Protein AF-A0AAD7UGG5-F1 (afdb_monomer)

Radius of gyration: 37.24 Å; Cα contacts (8 Å, |Δi|>4): 57; chains: 1; bounding box: 76×26×106 Å

Mean predicted aligned error: 15.91 Å

Solvent-accessible surface area (backbone atoms only — not comparable to full-atom values): 8469 Å² total; per-residue (Å²): 108,73,68,56,50,54,52,52,37,51,52,35,50,51,53,24,50,54,27,36,74,70,60,45,90,30,63,68,40,52,52,52,37,52,53,42,50,57,54,48,59,74,68,46,79,59,72,66,51,50,48,56,48,51,56,50,55,50,49,52,52,50,51,51,51,48,42,64,62,62,59,69,63,93,50,74,65,60,53,51,53,52,53,50,52,52,49,51,51,50,53,54,50,48,51,52,48,54,54,49,50,56,52,49,53,53,49,51,53,54,48,51,52,51,52,53,50,52,50,54,50,52,54,50,51,53,52,50,53,51,50,54,53,49,52,49,56,49,49,57,51,48,52,56,50,50,55,51,51,50,58,56,57,76,73,112

Structure (mmCIF, N/CA/C/O backbone):
data_AF-A0AAD7UGG5-F1
#
_entry.id   AF-A0AAD7UGG5-F1
#
loop_
_atom_site.group_PDB
_atom_site.id
_atom_site.type_symbol
_atom_site.label_atom_id
_atom_site.label_alt_id
_atom_site.label_comp_id
_atom_site.label_asym_id
_atom_site.label_entity_id
_atom_site.label_seq_id
_atom_site.pdbx_PDB_ins_code
_atom_site.Cartn_x
_atom_site.Cartn_y
_atom_site.Cartn_z
_atom_site.occupancy
_atom_site.B_iso_or_equiv
_atom_site.auth_seq_id
_atom_site.auth_comp_id
_atom_site.auth_asym_id
_atom_site.auth_atom_id
_atom_site.pdbx_PDB_model_num
ATOM 1 N N . MET A 1 1 ? -12.154 16.510 -28.839 1.00 57.91 1 MET A N 1
ATOM 2 C CA . MET A 1 1 ? -10.899 16.120 -28.161 1.00 57.91 1 MET A CA 1
ATOM 3 C C . MET A 1 1 ? -10.290 14.892 -28.825 1.00 57.91 1 MET A C 1
ATOM 5 O O . MET A 1 1 ? -9.241 15.049 -29.424 1.00 57.91 1 MET A O 1
ATOM 9 N N . ALA A 1 2 ? -10.982 13.748 -28.905 1.00 60.22 2 ALA A N 1
ATOM 10 C CA . ALA A 1 2 ? -10.476 12.558 -29.615 1.00 60.22 2 ALA A CA 1
ATOM 11 C C . ALA A 1 2 ? -10.052 12.775 -31.092 1.00 60.22 2 ALA A C 1
ATOM 13 O O . ALA A 1 2 ? -9.117 12.135 -31.559 1.00 60.22 2 ALA A O 1
ATOM 14 N N . SER A 1 3 ? -10.702 13.683 -31.833 1.00 64.06 3 SER A N 1
ATOM 15 C CA . SER A 1 3 ? -10.318 14.013 -33.218 1.00 64.06 3 SER A CA 1
ATOM 16 C C . SER A 1 3 ? -9.027 14.832 -33.321 1.00 64.06 3 SER A C 1
ATOM 18 O O . SER A 1 3 ? -8.306 14.689 -34.297 1.00 64.06 3 SER A O 1
ATOM 20 N N . PHE A 1 4 ? -8.727 15.654 -32.312 1.00 72.31 4 PHE A N 1
ATOM 21 C CA . PHE A 1 4 ? -7.550 16.525 -32.280 1.00 72.31 4 PHE A CA 1
ATOM 22 C C . PHE A 1 4 ? -6.278 15.705 -32.029 1.00 72.31 4 PHE A C 1
ATOM 24 O O . PHE A 1 4 ? -5.339 15.765 -32.811 1.00 72.31 4 PHE A O 1
ATOM 31 N N . HIS A 1 5 ? -6.308 14.814 -31.032 1.00 75.94 5 HIS A N 1
ATOM 32 C CA . HIS A 1 5 ? -5.189 13.907 -30.740 1.00 75.94 5 HIS A CA 1
ATOM 33 C C . HIS A 1 5 ? -4.926 12.885 -31.857 1.00 75.94 5 HIS A C 1
ATOM 35 O O . HIS A 1 5 ? -3.815 12.386 -32.006 1.00 75.94 5 HIS A O 1
ATOM 41 N N . ALA A 1 6 ? -5.943 12.558 -32.661 1.00 78.25 6 ALA A N 1
ATOM 42 C CA . ALA A 1 6 ? -5.787 11.685 -33.820 1.00 78.25 6 ALA A CA 1
ATOM 43 C C . ALA A 1 6 ? -5.031 12.362 -34.977 1.00 78.25 6 ALA A C 1
ATOM 45 O O . ALA A 1 6 ? -4.282 11.683 -35.676 1.00 78.25 6 ALA A O 1
ATOM 46 N N . GLU A 1 7 ? -5.233 13.665 -35.173 1.00 83.25 7 GLU A N 1
ATOM 47 C CA . GLU A 1 7 ? -4.558 14.467 -36.198 1.00 83.25 7 GLU A CA 1
ATOM 48 C C . GLU A 1 7 ? -3.112 14.781 -35.784 1.00 83.25 7 GLU A C 1
ATOM 50 O O . GLU A 1 7 ? -2.182 14.574 -36.563 1.00 83.25 7 GLU A 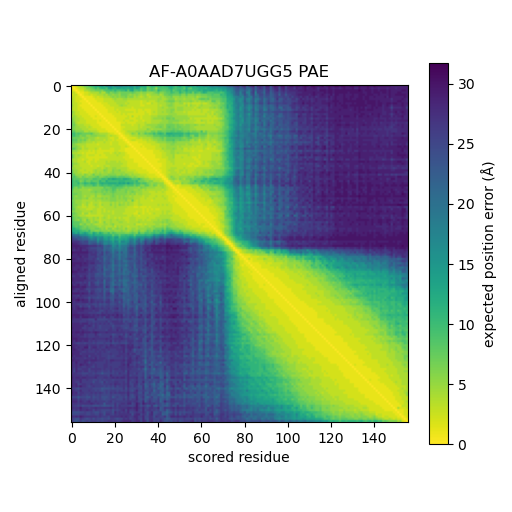O 1
ATOM 55 N N . GLU A 1 8 ? -2.917 15.131 -34.511 1.00 84.06 8 GLU A N 1
ATOM 56 C CA . GLU A 1 8 ? -1.608 15.353 -33.886 1.00 84.06 8 GLU A CA 1
ATOM 57 C C . GLU A 1 8 ? -0.720 14.095 -33.956 1.00 84.06 8 GLU A C 1
ATOM 59 O O . GLU A 1 8 ? 0.44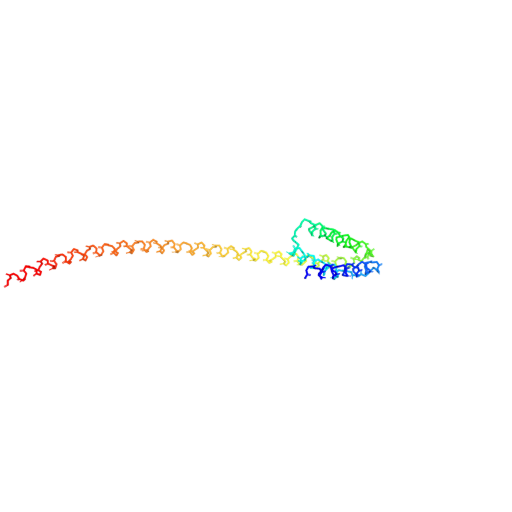1 14.157 -34.358 1.00 84.06 8 GLU A O 1
ATOM 64 N N . LEU A 1 9 ? -1.287 12.912 -33.687 1.00 84.88 9 LEU A N 1
ATOM 65 C CA . LEU A 1 9 ? -0.574 11.639 -33.823 1.00 84.88 9 LEU A CA 1
ATOM 66 C C . LEU A 1 9 ? -0.117 11.369 -35.267 1.00 84.88 9 LEU A C 1
ATOM 68 O O . LEU A 1 9 ? 0.971 10.837 -35.485 1.00 84.88 9 LEU A O 1
ATOM 72 N N . GLU A 1 10 ? -0.924 11.710 -36.273 1.00 85.69 10 GLU A N 1
ATOM 73 C CA . GLU A 1 10 ? -0.530 11.520 -37.673 1.00 85.69 10 GLU A CA 1
ATOM 74 C C . GLU A 1 10 ? 0.588 12.472 -38.100 1.00 85.69 10 GLU A C 1
ATOM 76 O O . GLU A 1 10 ? 1.452 12.083 -38.892 1.00 85.69 10 GLU A O 1
ATOM 81 N N . GLU A 1 11 ? 0.608 13.692 -37.569 1.00 87.62 11 GLU A N 1
ATOM 82 C CA . GLU A 1 11 ? 1.684 14.653 -37.795 1.00 87.62 11 GLU A CA 1
ATOM 83 C C . GLU A 1 11 ? 3.000 14.188 -37.153 1.00 87.62 11 GLU A C 1
ATOM 85 O O . GLU A 1 11 ? 4.039 14.146 -37.824 1.00 87.62 11 GLU A O 1
ATOM 90 N N . VAL A 1 12 ? 2.942 13.719 -35.903 1.00 87.31 12 VAL A N 1
ATOM 91 C CA . VAL A 1 12 ? 4.095 13.153 -35.186 1.00 87.31 12 VAL A CA 1
ATOM 92 C C . VAL A 1 12 ? 4.634 11.912 -35.907 1.00 87.31 12 VAL A C 1
ATOM 94 O O . VAL A 1 12 ? 5.846 11.782 -36.089 1.00 87.31 12 VAL A O 1
ATOM 97 N N . LEU A 1 13 ? 3.765 11.035 -36.423 1.00 87.50 13 LEU A N 1
ATOM 98 C CA . LEU A 1 13 ? 4.188 9.857 -37.192 1.00 87.50 13 LEU A CA 1
ATOM 99 C C . LEU A 1 13 ? 4.829 10.210 -38.537 1.00 87.50 13 LEU A C 1
ATOM 101 O O . LEU A 1 13 ? 5.799 9.561 -38.934 1.00 87.50 13 LEU A O 1
ATOM 105 N N . LYS A 1 14 ? 4.325 11.234 -39.237 1.00 8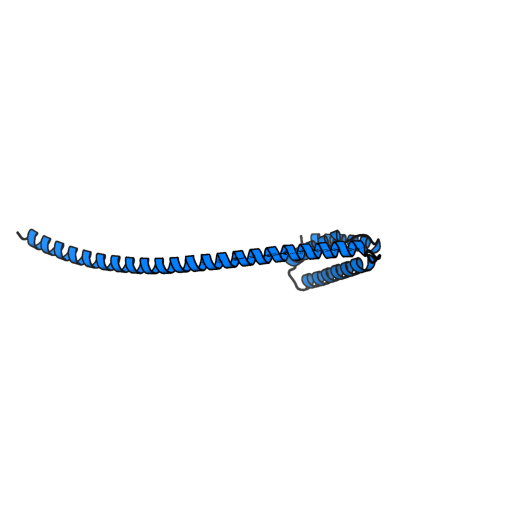9.00 14 LYS A N 1
ATOM 106 C CA . LYS A 1 14 ? 4.954 11.741 -40.468 1.00 89.00 14 LYS A CA 1
ATOM 107 C C . LYS A 1 14 ? 6.338 12.312 -40.166 1.00 89.00 14 LYS A C 1
ATOM 109 O O . LYS A 1 14 ? 7.301 11.951 -40.842 1.00 89.00 14 LYS A O 1
ATOM 114 N N . SER A 1 15 ? 6.453 13.112 -39.108 1.00 87.56 15 SER A N 1
ATOM 115 C CA . SER A 1 15 ? 7.721 13.670 -38.625 1.00 87.56 15 SER A CA 1
ATOM 116 C C . SER A 1 15 ? 8.725 12.575 -38.235 1.00 87.56 15 SER A C 1
ATOM 118 O O . SER A 1 15 ? 9.880 12.609 -38.662 1.00 87.56 15 SER A O 1
ATOM 120 N N . ALA A 1 16 ? 8.278 11.547 -37.506 1.00 84.06 16 ALA A N 1
ATOM 121 C CA . ALA A 1 16 ? 9.097 10.388 -37.156 1.00 84.06 16 ALA A CA 1
ATOM 122 C C . ALA A 1 16 ? 9.564 9.627 -38.406 1.00 84.06 16 ALA A C 1
ATOM 124 O O . ALA A 1 16 ? 10.741 9.297 -38.520 1.00 84.06 16 ALA A O 1
ATOM 125 N N . SER A 1 17 ? 8.671 9.388 -39.373 1.00 85.94 17 SER A N 1
ATOM 126 C CA . SER A 1 17 ? 9.029 8.696 -40.617 1.00 85.94 17 SER A CA 1
ATOM 127 C C . SER A 1 17 ? 10.056 9.468 -41.451 1.00 85.94 17 SER A C 1
ATOM 129 O O . SER A 1 17 ? 11.037 8.872 -41.886 1.00 85.94 17 SER A O 1
ATOM 131 N N . ALA A 1 18 ? 9.905 10.791 -41.580 1.00 86.06 18 ALA A N 1
ATOM 132 C CA . ALA A 1 18 ? 10.846 11.636 -42.309 1.00 86.06 18 ALA A CA 1
ATOM 133 C C . ALA A 1 18 ? 12.239 11.637 -41.658 1.00 86.06 18 ALA A C 1
ATOM 135 O O . ALA A 1 18 ? 13.246 11.537 -42.356 1.00 86.06 18 ALA A O 1
ATOM 136 N N . LYS A 1 19 ? 12.310 11.673 -40.319 1.00 82.12 19 LYS A N 1
ATOM 137 C CA . LYS A 1 19 ? 13.589 11.557 -39.601 1.00 82.12 19 LYS A CA 1
ATOM 138 C C . LYS A 1 19 ? 14.229 10.177 -39.750 1.00 82.12 19 LYS A C 1
ATOM 140 O O . LYS A 1 19 ? 15.436 10.092 -39.948 1.00 82.12 19 LYS A O 1
ATOM 145 N N . ILE A 1 20 ? 13.437 9.102 -39.722 1.00 81.38 20 ILE A N 1
ATOM 146 C CA . ILE A 1 20 ? 13.937 7.734 -39.945 1.00 81.38 20 ILE A CA 1
ATOM 147 C C . ILE A 1 20 ? 14.511 7.584 -41.358 1.00 81.38 20 ILE A C 1
ATOM 149 O O . ILE A 1 20 ? 15.565 6.967 -41.521 1.00 81.38 20 ILE A O 1
ATOM 153 N N . GLU A 1 21 ? 13.846 8.153 -42.365 1.00 81.81 21 GLU A N 1
ATOM 154 C CA . GLU A 1 21 ? 14.321 8.169 -43.754 1.00 81.81 21 GLU A CA 1
ATOM 155 C C . GLU A 1 21 ? 15.582 9.026 -43.927 1.00 81.81 21 GLU A C 1
ATOM 157 O O . GLU A 1 21 ? 16.481 8.646 -44.677 1.00 81.81 21 GLU A O 1
ATOM 162 N N . ALA A 1 22 ? 15.701 10.125 -43.177 1.00 79.62 22 ALA A N 1
ATOM 163 C CA . ALA A 1 22 ? 16.916 10.936 -43.107 1.00 79.62 22 ALA A CA 1
ATOM 164 C C . ALA A 1 22 ? 18.063 10.262 -42.318 1.00 79.62 22 ALA A C 1
ATOM 166 O O . ALA A 1 22 ? 19.189 10.762 -42.317 1.00 79.62 22 ALA A O 1
ATOM 167 N N . GLY A 1 23 ? 17.807 9.124 -41.658 1.00 72.25 23 GLY A N 1
ATOM 168 C CA . GLY A 1 23 ? 18.775 8.432 -40.799 1.00 72.25 23 GLY A CA 1
ATOM 169 C C . GLY A 1 23 ? 19.056 9.157 -39.477 1.00 72.25 23 GLY A C 1
ATOM 170 O O . GLY A 1 23 ? 20.084 8.909 -38.845 1.00 72.25 23 GLY A O 1
ATOM 171 N N . GLU A 1 24 ? 18.163 10.060 -39.076 1.00 76.56 24 GLU A N 1
ATOM 172 C CA . GLU A 1 24 ? 18.214 10.808 -37.826 1.00 76.56 24 GLU A CA 1
ATOM 173 C C . GLU A 1 24 ? 17.492 10.065 -36.693 1.00 76.56 24 GLU A C 1
ATOM 175 O O . GLU A 1 24 ? 16.691 9.150 -36.907 1.00 76.56 24 GLU A O 1
ATOM 180 N N . ASP A 1 25 ? 17.786 10.463 -35.455 1.00 77.44 25 ASP A N 1
ATOM 181 C CA . ASP A 1 25 ? 17.130 9.905 -34.278 1.00 77.44 25 ASP A CA 1
ATOM 182 C C . ASP A 1 25 ? 15.670 10.381 -34.208 1.00 77.44 25 ASP A C 1
ATOM 184 O O . ASP A 1 25 ? 15.390 11.571 -34.053 1.00 77.44 25 ASP A O 1
ATOM 188 N N . ALA A 1 26 ? 14.744 9.432 -34.339 1.00 83.69 26 ALA A N 1
ATOM 189 C CA . ALA A 1 26 ? 13.305 9.652 -34.237 1.00 83.69 26 ALA A CA 1
ATOM 190 C C . ALA A 1 26 ? 12.726 9.178 -32.892 1.00 83.69 26 ALA A C 1
ATOM 192 O O . ALA A 1 26 ? 11.506 9.103 -32.748 1.00 83.69 26 ALA A O 1
ATOM 193 N N . SER A 1 27 ? 13.576 8.822 -31.918 1.00 79.25 27 SER A N 1
ATOM 194 C CA . SER A 1 27 ? 13.143 8.276 -30.624 1.00 79.25 27 SER A CA 1
ATOM 195 C C . SER A 1 27 ? 12.174 9.195 -29.885 1.00 79.25 27 SER A C 1
ATOM 197 O O . SER A 1 27 ? 11.148 8.716 -29.418 1.00 79.25 27 SER A O 1
ATOM 199 N N . THR A 1 28 ? 12.425 10.506 -29.873 1.00 82.44 28 THR A N 1
ATOM 200 C CA . THR A 1 28 ? 11.555 11.473 -29.188 1.00 82.44 28 THR A CA 1
ATOM 201 C C . THR A 1 28 ? 10.153 11.525 -29.795 1.00 82.44 28 THR A C 1
ATOM 203 O O . THR A 1 28 ? 9.176 11.502 -29.062 1.00 82.44 28 THR A O 1
ATOM 206 N N . GLN A 1 29 ? 10.031 11.504 -31.126 1.00 85.44 29 GLN A N 1
ATOM 207 C CA . GLN A 1 29 ? 8.717 11.517 -31.787 1.00 85.44 29 GLN A CA 1
ATOM 208 C C . GLN A 1 29 ? 7.989 10.175 -31.669 1.00 85.44 29 GLN A C 1
ATOM 210 O O . GLN A 1 29 ? 6.765 10.129 -31.700 1.00 85.44 29 GLN A O 1
ATOM 215 N N . LEU A 1 30 ? 8.722 9.065 -31.549 1.00 85.06 30 LEU A N 1
ATOM 216 C CA . LEU A 1 30 ? 8.113 7.759 -31.295 1.00 85.06 30 LEU A CA 1
ATOM 217 C C . LEU A 1 30 ? 7.583 7.653 -29.860 1.00 85.06 30 LEU A C 1
ATOM 219 O O . LEU A 1 30 ? 6.517 7.075 -29.667 1.00 85.06 30 LEU A O 1
ATOM 223 N N . ASP A 1 31 ? 8.284 8.235 -28.886 1.00 84.69 31 ASP A N 1
ATOM 224 C CA . ASP A 1 31 ? 7.822 8.285 -27.498 1.00 84.69 31 ASP A CA 1
ATOM 225 C C . ASP A 1 31 ? 6.615 9.241 -27.352 1.00 84.69 31 ASP A C 1
ATOM 227 O O . ASP A 1 31 ? 5.615 8.873 -26.737 1.00 84.69 31 ASP A O 1
ATOM 231 N N . GLU A 1 32 ? 6.626 10.403 -28.020 1.00 86.94 32 GLU A N 1
ATOM 232 C CA . GLU A 1 32 ? 5.461 11.307 -28.115 1.00 86.94 32 GLU A CA 1
ATOM 233 C C . GLU A 1 32 ? 4.246 10.621 -28.777 1.00 86.94 32 GLU A C 1
ATOM 235 O O . GLU A 1 32 ? 3.105 10.769 -28.329 1.00 86.94 32 GLU A O 1
ATOM 240 N N . ALA A 1 33 ? 4.470 9.811 -29.819 1.00 86.00 33 ALA A N 1
ATOM 241 C CA . ALA A 1 33 ? 3.409 9.035 -30.461 1.00 86.00 33 ALA A CA 1
ATOM 242 C C . ALA A 1 33 ? 2.813 7.957 -29.532 1.00 86.00 33 ALA A C 1
ATOM 244 O O . ALA A 1 33 ? 1.602 7.721 -29.573 1.00 86.00 33 ALA A O 1
ATOM 245 N N . ASP A 1 34 ? 3.631 7.319 -28.687 1.00 85.50 34 ASP A N 1
ATOM 246 C CA . ASP A 1 34 ? 3.173 6.340 -27.690 1.00 85.50 34 ASP A CA 1
ATOM 247 C C . ASP A 1 34 ? 2.276 7.010 -26.624 1.00 85.50 34 ASP A C 1
ATOM 249 O O . ASP A 1 34 ? 1.234 6.458 -26.248 1.00 85.50 34 ASP A O 1
ATOM 253 N N . GLU A 1 35 ? 2.616 8.225 -26.185 1.00 86.38 35 GLU A N 1
ATOM 254 C CA . GLU A 1 35 ? 1.806 9.003 -25.235 1.00 86.38 35 GLU A CA 1
ATOM 255 C C . GLU A 1 35 ? 0.443 9.407 -25.822 1.00 86.38 35 GLU A C 1
ATOM 257 O O . GLU A 1 35 ? -0.597 9.226 -25.176 1.00 86.38 35 GLU A O 1
ATOM 262 N N . LEU A 1 36 ? 0.415 9.871 -27.074 1.00 85.44 36 LEU A N 1
ATOM 263 C CA . LEU A 1 36 ? -0.825 10.230 -27.773 1.00 85.44 36 LEU A CA 1
ATOM 264 C C . LEU A 1 36 ? -1.731 9.011 -28.012 1.00 85.44 36 LEU A C 1
ATOM 266 O O . LEU A 1 36 ? -2.955 9.096 -27.875 1.00 85.44 36 LEU A O 1
ATOM 270 N N . VAL A 1 37 ? -1.154 7.840 -28.304 1.00 86.88 37 VAL A N 1
ATOM 271 C CA . VAL A 1 37 ? -1.915 6.583 -28.403 1.00 86.88 37 VAL A CA 1
ATOM 272 C C . VAL A 1 37 ? -2.492 6.166 -27.051 1.00 86.88 37 VAL A C 1
ATOM 274 O O . VAL A 1 37 ? -3.642 5.719 -26.994 1.00 86.88 37 VAL A O 1
ATOM 277 N N . ALA A 1 38 ? -1.746 6.336 -25.957 1.00 84.88 38 ALA A N 1
ATOM 278 C CA . ALA A 1 38 ? -2.242 6.044 -24.615 1.00 84.88 38 ALA A CA 1
ATOM 279 C C . ALA A 1 38 ? -3.449 6.927 -24.248 1.00 84.88 38 ALA A C 1
ATOM 281 O O . ALA A 1 38 ? -4.433 6.421 -23.700 1.00 84.88 38 ALA A O 1
ATOM 282 N N . GLN A 1 39 ? -3.421 8.209 -24.621 1.00 83.94 39 GLN A N 1
ATOM 283 C CA . GLN A 1 39 ? -4.550 9.127 -24.444 1.00 83.94 39 GLN A CA 1
ATOM 284 C C . GLN A 1 39 ? -5.754 8.729 -25.314 1.00 83.94 39 GLN A C 1
ATOM 286 O O . GLN A 1 39 ? -6.868 8.579 -24.808 1.00 83.94 39 GLN A O 1
ATOM 291 N N . LEU A 1 40 ? -5.540 8.432 -26.600 1.00 82.62 40 LEU A N 1
ATOM 292 C CA . LEU A 1 40 ? -6.605 7.973 -27.501 1.00 82.62 40 LEU A CA 1
ATOM 293 C C . LEU A 1 40 ? -7.234 6.642 -27.059 1.00 82.62 40 LEU A C 1
ATOM 295 O O . LEU A 1 40 ? -8.417 6.402 -27.304 1.00 82.62 40 LEU A O 1
ATOM 299 N N . ARG A 1 41 ? -6.477 5.774 -26.382 1.00 83.31 41 ARG A N 1
ATOM 300 C CA . ARG A 1 41 ? -6.975 4.507 -25.826 1.00 83.31 41 ARG A CA 1
ATOM 301 C C . ARG A 1 41 ? -7.966 4.708 -24.682 1.00 83.31 41 ARG A C 1
ATOM 303 O O . ARG A 1 41 ? -8.872 3.885 -24.535 1.00 83.31 41 ARG A O 1
ATOM 310 N N . ILE A 1 42 ? -7.809 5.775 -23.900 1.00 82.12 42 ILE A N 1
ATOM 311 C CA . ILE A 1 42 ? -8.756 6.157 -22.843 1.00 82.12 42 ILE A CA 1
ATOM 312 C C . ILE A 1 42 ? -10.066 6.660 -23.470 1.00 82.12 42 ILE A C 1
ATOM 314 O O . ILE A 1 42 ? -11.153 6.287 -23.020 1.00 82.12 42 ILE A O 1
ATOM 318 N N . ASP A 1 43 ? -9.962 7.423 -24.559 1.00 78.50 43 ASP A N 1
ATOM 319 C CA . ASP A 1 43 ? -11.107 8.030 -25.249 1.00 78.50 43 ASP A CA 1
ATOM 320 C C . ASP A 1 43 ? -11.845 7.070 -26.203 1.00 78.50 43 ASP A C 1
ATOM 322 O O . ASP A 1 43 ? -13.012 7.290 -26.546 1.00 78.50 43 ASP A O 1
ATOM 326 N N . ALA A 1 44 ? -11.209 5.975 -26.626 1.00 78.56 44 ALA A N 1
ATOM 327 C CA . ALA A 1 44 ? -11.778 5.045 -27.596 1.00 78.56 44 ALA A CA 1
ATOM 328 C C . ALA A 1 44 ? -12.916 4.182 -27.022 1.00 78.56 44 ALA A C 1
ATOM 330 O O . ALA A 1 44 ? -12.714 3.133 -26.399 1.00 78.56 44 ALA A O 1
ATOM 331 N N . ARG A 1 45 ? -14.156 4.567 -27.343 1.00 74.12 45 ARG A N 1
ATOM 332 C CA . ARG A 1 45 ? -15.370 3.774 -27.095 1.00 74.12 45 ARG A CA 1
ATOM 333 C C . ARG A 1 45 ? -15.940 3.262 -28.419 1.00 74.12 45 ARG A C 1
ATOM 335 O O . ARG A 1 45 ? -16.404 4.039 -29.240 1.00 74.12 45 ARG A O 1
ATOM 342 N N . GLY A 1 46 ? -15.909 1.945 -28.625 1.00 77.19 46 GLY A N 1
ATOM 343 C CA . GLY A 1 46 ? -16.432 1.291 -29.835 1.00 77.19 46 GLY A CA 1
ATOM 344 C C . GLY A 1 46 ? -15.440 0.318 -30.472 1.00 77.19 46 GLY A C 1
ATOM 345 O O . GLY A 1 46 ? -14.252 0.326 -30.153 1.00 77.19 46 GLY A O 1
ATOM 346 N N . LYS A 1 47 ? -15.929 -0.572 -31.344 1.00 76.06 47 LYS A N 1
ATOM 347 C CA . LYS A 1 47 ? -15.084 -1.567 -32.032 1.00 76.06 47 LYS A CA 1
ATOM 348 C C . LYS A 1 47 ? -14.218 -0.929 -33.125 1.00 76.06 47 LYS A C 1
ATOM 350 O O . LYS A 1 47 ? -13.051 -1.283 -33.234 1.00 76.06 47 LYS A O 1
ATOM 355 N N . GLU A 1 48 ? -14.754 0.053 -33.846 1.00 78.25 48 GLU A N 1
ATOM 356 C CA . GLU A 1 48 ? -14.056 0.764 -34.929 1.00 78.25 48 GLU A CA 1
ATOM 357 C C . GLU A 1 48 ? -12.899 1.627 -34.404 1.00 78.25 48 GLU A C 1
ATOM 359 O O . GLU A 1 48 ? -11.775 1.505 -34.882 1.00 78.25 48 GLU A O 1
ATOM 364 N N . ALA A 1 49 ? -13.121 2.397 -33.332 1.00 77.38 49 ALA A N 1
ATOM 365 C CA . ALA A 1 49 ? -12.069 3.191 -32.687 1.00 77.38 49 ALA A CA 1
ATOM 366 C C . ALA A 1 49 ? -10.916 2.318 -32.151 1.00 77.38 49 ALA A C 1
ATOM 368 O O . ALA A 1 49 ? -9.743 2.672 -32.260 1.00 77.38 49 ALA A O 1
ATOM 369 N N . LYS A 1 50 ? -11.232 1.127 -31.622 1.00 79.69 50 LYS A N 1
ATOM 370 C CA . LYS A 1 50 ? -10.222 0.154 -31.173 1.00 79.69 50 LYS A CA 1
ATOM 371 C C . LYS A 1 50 ? -9.439 -0.464 -32.331 1.00 79.69 50 LYS A C 1
ATOM 373 O O . LYS A 1 50 ? -8.277 -0.812 -32.147 1.00 79.69 50 LYS A O 1
ATOM 378 N N . GLN A 1 51 ? -10.060 -0.628 -33.496 1.00 83.75 51 GLN A N 1
ATOM 379 C CA . GLN A 1 51 ? -9.391 -1.151 -34.683 1.00 83.75 51 GLN A CA 1
ATOM 380 C C . GLN A 1 51 ? -8.408 -0.125 -35.260 1.00 83.75 51 GLN A C 1
ATOM 382 O O . GLN A 1 51 ? -7.246 -0.462 -35.468 1.00 83.75 51 GLN A O 1
ATOM 387 N N . GLN A 1 52 ? -8.823 1.138 -35.376 1.00 80.50 52 GLN A N 1
ATOM 388 C CA . GLN A 1 52 ? -7.949 2.236 -35.810 1.00 80.50 52 GLN A CA 1
ATOM 389 C C . GLN A 1 52 ? -6.757 2.446 -34.860 1.00 80.50 52 GLN A C 1
ATOM 391 O O . GLN A 1 52 ? -5.638 2.692 -35.305 1.00 80.50 52 GLN A O 1
ATOM 396 N N . LEU A 1 53 ? -6.962 2.286 -33.547 1.00 84.38 53 LEU A N 1
ATOM 397 C CA . LEU A 1 53 ? -5.870 2.308 -32.567 1.00 84.38 53 LEU A CA 1
ATOM 398 C C . LEU A 1 53 ? -4.856 1.182 -32.787 1.00 84.38 53 LEU A C 1
ATOM 400 O O . LEU A 1 53 ? -3.657 1.435 -32.762 1.00 84.38 53 LEU A O 1
ATOM 404 N N . ARG A 1 54 ? -5.317 -0.046 -33.051 1.00 84.31 54 ARG A N 1
ATOM 405 C CA . ARG A 1 54 ? -4.423 -1.184 -33.323 1.00 84.31 54 ARG A CA 1
ATOM 406 C C . ARG A 1 54 ? -3.593 -0.981 -34.587 1.00 84.31 54 ARG A C 1
ATOM 408 O O . ARG A 1 54 ? -2.425 -1.358 -34.613 1.00 84.31 54 ARG A O 1
ATOM 415 N N . GLU A 1 55 ? -4.184 -0.395 -35.623 1.00 85.94 55 GLU A N 1
ATOM 416 C CA . GLU A 1 55 ? -3.481 -0.061 -36.866 1.00 85.94 55 GLU A CA 1
ATOM 417 C C . GLU A 1 55 ? -2.397 1.001 -36.625 1.00 85.94 55 GLU A C 1
ATOM 419 O O . GLU A 1 55 ? -1.272 0.870 -37.111 1.00 85.94 55 GLU A O 1
ATOM 424 N N . ARG A 1 56 ? -2.692 2.011 -35.798 1.00 85.50 56 ARG A N 1
ATOM 425 C CA . ARG A 1 56 ? -1.734 3.057 -35.407 1.00 85.50 56 ARG A CA 1
ATOM 426 C C . ARG A 1 56 ? -0.605 2.521 -34.520 1.00 85.50 56 ARG A C 1
ATOM 428 O O . ARG A 1 56 ? 0.560 2.798 -34.795 1.00 85.50 56 ARG A O 1
ATOM 435 N N . GLU A 1 57 ? -0.919 1.674 -33.541 1.00 85.88 57 GLU A N 1
ATOM 436 C CA . GLU A 1 57 ? 0.070 0.958 -32.716 1.00 85.88 57 GLU A CA 1
ATOM 437 C C . GLU A 1 57 ? 0.993 0.069 -33.567 1.00 85.88 57 GLU A C 1
ATOM 439 O O . GLU A 1 57 ? 2.204 0.007 -33.340 1.00 85.88 57 GLU A O 1
ATOM 444 N N . ALA A 1 58 ? 0.440 -0.623 -34.569 1.00 87.06 58 ALA A N 1
ATOM 445 C CA . ALA A 1 58 ? 1.228 -1.440 -35.487 1.00 87.06 58 ALA A CA 1
ATOM 446 C C . ALA A 1 58 ? 2.203 -0.583 -36.310 1.00 87.06 58 ALA A C 1
ATOM 448 O O . ALA A 1 58 ? 3.364 -0.962 -36.472 1.00 87.06 58 ALA A O 1
ATOM 449 N N . ARG A 1 59 ? 1.762 0.597 -36.758 1.00 84.88 59 ARG A N 1
ATOM 450 C CA . ARG A 1 59 ? 2.587 1.536 -37.525 1.00 84.88 59 ARG A CA 1
ATOM 451 C C . ARG A 1 59 ? 3.721 2.143 -36.695 1.00 84.88 59 ARG A C 1
ATOM 453 O O . ARG A 1 59 ? 4.844 2.221 -37.189 1.00 84.88 59 ARG A O 1
ATOM 460 N N . ILE A 1 60 ? 3.472 2.492 -35.430 1.00 86.44 60 ILE A N 1
ATOM 461 C CA . ILE A 1 60 ? 4.525 2.927 -34.490 1.00 86.44 60 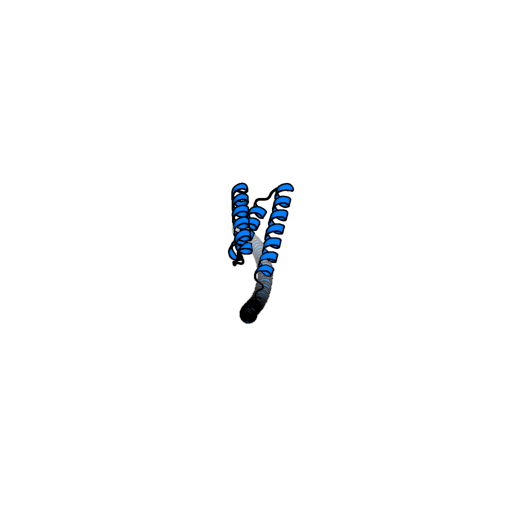ILE A CA 1
ATOM 462 C C . ILE A 1 60 ? 5.572 1.825 -34.320 1.00 86.44 60 ILE A C 1
ATOM 464 O O . ILE A 1 60 ? 6.773 2.073 -34.431 1.00 86.44 60 ILE A O 1
ATOM 468 N N . ARG A 1 61 ? 5.127 0.580 -34.112 1.00 86.12 61 ARG A N 1
ATOM 469 C CA . ARG A 1 61 ? 6.023 -0.572 -33.951 1.00 86.12 61 ARG A CA 1
ATOM 470 C C . ARG A 1 61 ? 6.882 -0.814 -35.194 1.00 86.12 61 ARG A C 1
ATOM 472 O O . ARG A 1 61 ? 8.072 -1.102 -35.067 1.00 86.12 61 ARG A O 1
ATOM 479 N N . GLU A 1 62 ? 6.301 -0.676 -36.382 1.00 86.25 62 GLU A N 1
ATOM 480 C CA . GLU A 1 62 ? 7.026 -0.799 -37.645 1.00 86.25 62 GLU A CA 1
ATOM 481 C C . GLU A 1 62 ? 8.090 0.297 -37.788 1.00 86.25 62 GLU A C 1
ATOM 483 O O . GLU A 1 62 ? 9.252 -0.014 -38.054 1.00 86.25 62 GLU A O 1
ATOM 488 N N . LEU A 1 63 ? 7.739 1.561 -37.538 1.00 83.31 63 LEU A N 1
ATOM 489 C CA . LEU A 1 63 ? 8.687 2.679 -37.587 1.00 83.31 63 LEU A CA 1
ATOM 490 C C . LEU A 1 63 ? 9.809 2.527 -36.552 1.00 83.31 63 LEU A C 1
ATOM 492 O O . LEU A 1 63 ? 10.973 2.759 -36.872 1.00 83.31 63 LEU A O 1
ATOM 496 N N . ARG A 1 64 ? 9.500 2.035 -35.348 1.00 80.88 64 ARG A N 1
ATOM 497 C CA . ARG A 1 64 ? 10.501 1.741 -34.311 1.00 80.88 64 ARG A CA 1
ATOM 498 C C . ARG A 1 64 ? 11.472 0.654 -34.758 1.00 80.88 64 ARG A C 1
ATOM 500 O O . ARG A 1 64 ? 12.678 0.798 -34.582 1.00 80.88 64 ARG A O 1
ATOM 507 N N . SER A 1 65 ? 10.969 -0.404 -35.396 1.00 81.00 65 SER A N 1
ATOM 508 C CA . SER A 1 65 ? 11.832 -1.437 -35.976 1.00 81.00 65 SER A CA 1
ATOM 509 C C . SER A 1 65 ? 12.731 -0.854 -37.071 1.00 81.00 65 SER A C 1
ATOM 511 O O . SER A 1 65 ? 13.942 -1.055 -37.040 1.00 81.00 65 SER A O 1
ATOM 513 N N . LYS A 1 66 ? 12.178 -0.037 -37.974 1.00 80.12 66 LYS A N 1
ATOM 514 C CA . LYS A 1 66 ? 12.930 0.608 -39.057 1.00 80.12 66 LYS A CA 1
ATOM 515 C C . LYS A 1 66 ? 14.001 1.561 -38.530 1.00 80.12 66 LYS A C 1
ATOM 517 O O . LYS A 1 66 ? 15.114 1.515 -39.032 1.00 80.12 66 LYS A O 1
ATOM 522 N N . SER A 1 67 ? 13.708 2.339 -37.489 1.00 77.31 67 SER A N 1
ATOM 523 C CA . SER A 1 67 ? 14.678 3.208 -36.807 1.00 77.31 67 SER A CA 1
ATOM 524 C C . SER A 1 67 ? 15.846 2.417 -36.200 1.00 77.31 67 SER A C 1
ATOM 526 O O . SER A 1 67 ? 17.005 2.810 -36.327 1.00 77.31 67 SER A O 1
ATOM 528 N N . LEU A 1 68 ? 15.566 1.254 -35.598 1.00 71.50 68 LEU A N 1
ATOM 529 C CA . LEU A 1 68 ? 16.600 0.383 -35.030 1.00 71.50 68 LEU A CA 1
ATOM 530 C C . LEU A 1 68 ? 17.499 -0.253 -36.103 1.00 71.50 68 LEU A C 1
ATOM 532 O O . LEU A 1 68 ? 18.684 -0.468 -35.849 1.00 71.50 68 LEU A O 1
ATOM 536 N N . PHE A 1 69 ? 16.960 -0.539 -37.292 1.00 69.06 69 PHE A N 1
ATOM 537 C CA . PHE A 1 69 ? 17.713 -1.149 -38.394 1.00 69.06 69 PHE A CA 1
ATOM 538 C C . PHE A 1 69 ? 18.386 -0.125 -39.327 1.00 69.06 69 PHE A C 1
ATOM 540 O O . PHE A 1 69 ? 19.461 -0.419 -39.848 1.00 69.06 69 PHE A O 1
ATOM 547 N N . SER A 1 70 ? 17.826 1.078 -39.518 1.00 61.19 70 SER A N 1
ATOM 548 C CA . SER A 1 70 ? 18.425 2.126 -40.367 1.00 61.19 70 SER A CA 1
ATOM 549 C C . SER A 1 70 ? 19.615 2.829 -39.701 1.00 61.19 70 SER A C 1
ATOM 551 O O . SER A 1 70 ? 20.512 3.312 -40.391 1.00 61.19 70 SER A O 1
ATOM 553 N N . GLY A 1 71 ? 19.689 2.812 -38.365 1.00 53.78 71 GLY A N 1
ATOM 554 C CA . GLY A 1 71 ? 20.801 3.358 -37.580 1.00 53.78 71 GLY A CA 1
ATOM 555 C C . GLY A 1 71 ? 22.034 2.451 -37.453 1.00 53.78 71 GLY A C 1
ATOM 556 O O . GLY A 1 71 ? 22.975 2.805 -36.739 1.00 53.78 71 GLY A O 1
ATOM 557 N N . ALA A 1 72 ? 22.070 1.288 -38.116 1.00 51.34 72 ALA A N 1
ATOM 558 C CA . ALA A 1 72 ? 23.155 0.309 -38.005 1.00 51.34 72 ALA A CA 1
ATOM 559 C C . ALA A 1 72 ? 24.428 0.709 -38.786 1.00 51.34 72 ALA A C 1
ATOM 561 O O . ALA A 1 72 ? 24.914 -0.018 -39.651 1.00 51.34 72 ALA A O 1
ATOM 562 N N . LYS A 1 73 ? 25.030 1.854 -38.442 1.00 58.44 73 LYS A N 1
ATOM 563 C CA . LYS A 1 73 ? 26.488 2.026 -38.556 1.00 58.44 73 LYS A CA 1
ATOM 564 C C . LYS A 1 73 ? 27.145 1.336 -37.349 1.00 58.44 73 LYS A C 1
ATOM 566 O O . LYS A 1 73 ? 26.566 1.352 -36.262 1.00 58.44 73 LYS A O 1
ATOM 571 N N . PRO A 1 74 ? 28.338 0.725 -37.485 1.00 51.62 74 PRO A N 1
ATOM 572 C CA . PRO A 1 74 ? 28.940 -0.090 -36.432 1.00 51.62 74 PRO A CA 1
ATOM 573 C C . PRO A 1 74 ? 29.445 0.789 -35.274 1.00 51.62 74 PRO A C 1
ATOM 575 O O . PRO A 1 74 ? 30.614 1.151 -35.198 1.00 51.62 74 PRO A O 1
ATOM 578 N N . ALA A 1 75 ? 28.554 1.140 -34.349 1.00 54.31 75 ALA A N 1
ATOM 579 C CA . ALA 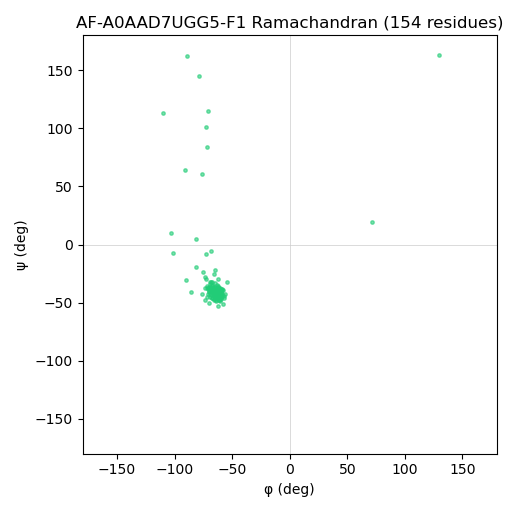A 1 75 ? 28.851 1.900 -33.141 1.00 54.31 75 ALA A CA 1
ATOM 580 C C . ALA A 1 75 ? 29.191 0.953 -31.974 1.00 54.31 75 ALA A C 1
ATOM 582 O O . ALA A 1 75 ? 28.466 0.878 -30.981 1.00 54.31 75 ALA A O 1
ATOM 583 N N . SER A 1 76 ? 30.287 0.194 -32.084 1.00 60.12 76 SER A N 1
ATOM 584 C CA . SER A 1 76 ? 30.656 -0.820 -31.077 1.00 60.12 76 SER A CA 1
ATOM 585 C C . SER A 1 76 ? 30.995 -0.232 -29.694 1.00 60.12 76 SER A C 1
ATOM 587 O O . SER A 1 76 ? 30.851 -0.918 -28.683 1.00 60.12 76 SER A O 1
ATOM 589 N N . SER A 1 77 ? 31.366 1.052 -29.611 1.00 60.16 77 SER A N 1
ATOM 590 C CA . SER A 1 77 ? 31.607 1.755 -28.341 1.00 60.16 77 SER A CA 1
ATOM 591 C C . SER A 1 77 ? 30.332 2.346 -27.722 1.00 60.16 77 SER A C 1
ATOM 593 O O . SER A 1 77 ? 30.119 2.223 -26.516 1.00 60.16 77 SER A O 1
ATOM 595 N N . SER A 1 78 ? 29.448 2.933 -28.536 1.00 65.25 78 SER A N 1
ATOM 596 C CA . SER A 1 78 ? 28.190 3.536 -28.067 1.00 65.25 78 SER A CA 1
ATOM 597 C C . SER A 1 78 ? 27.179 2.476 -27.618 1.00 65.25 78 SER A C 1
ATOM 599 O O . SER A 1 78 ? 26.535 2.632 -26.579 1.00 65.25 78 SER A O 1
ATOM 601 N N . ALA A 1 79 ? 27.110 1.340 -28.323 1.00 68.50 79 ALA A N 1
ATOM 602 C CA . ALA A 1 79 ? 26.281 0.203 -27.924 1.00 68.50 79 ALA A CA 1
ATOM 603 C C . ALA A 1 79 ? 26.698 -0.362 -26.554 1.00 68.50 79 ALA A C 1
ATOM 605 O O . ALA A 1 79 ? 25.843 -0.649 -25.719 1.00 68.50 79 ALA A O 1
ATOM 606 N N . LYS A 1 80 ? 28.008 -0.441 -26.278 1.00 78.69 80 LYS A N 1
ATOM 607 C CA . LYS A 1 80 ? 28.532 -0.874 -24.974 1.00 78.69 80 LYS A CA 1
ATOM 608 C C . LYS A 1 80 ? 28.171 0.106 -23.853 1.00 78.69 80 LYS A C 1
ATOM 610 O O . LYS A 1 80 ? 27.776 -0.332 -22.777 1.00 78.69 80 LYS A O 1
ATOM 615 N N . GLY A 1 81 ? 28.255 1.415 -24.107 1.00 79.44 81 GLY A N 1
ATOM 616 C CA . GLY A 1 81 ? 27.852 2.448 -23.145 1.00 79.44 81 GLY A CA 1
ATOM 617 C C . GLY A 1 81 ? 26.357 2.402 -22.813 1.00 79.44 81 GLY A C 1
ATOM 618 O O . GLY A 1 81 ? 25.983 2.481 -21.644 1.00 79.44 81 GLY A O 1
ATOM 619 N N . ARG A 1 82 ? 25.505 2.189 -23.825 1.00 80.81 82 ARG A N 1
ATOM 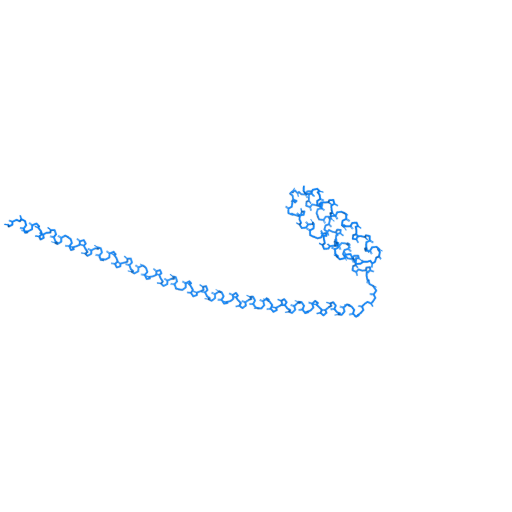620 C CA . ARG A 1 82 ? 24.059 1.983 -23.635 1.00 80.81 82 ARG A CA 1
ATOM 621 C C . ARG A 1 82 ? 23.767 0.703 -22.854 1.00 80.81 82 ARG A C 1
ATOM 623 O O . ARG A 1 82 ? 22.958 0.730 -21.939 1.00 80.81 82 ARG A O 1
ATOM 630 N N . LEU A 1 83 ? 24.460 -0.393 -23.156 1.00 84.12 83 LEU A N 1
ATOM 631 C CA . LEU A 1 83 ? 24.255 -1.666 -22.464 1.00 84.12 83 LEU A CA 1
ATOM 632 C C . LEU A 1 83 ? 24.705 -1.603 -20.995 1.00 84.12 83 LEU A C 1
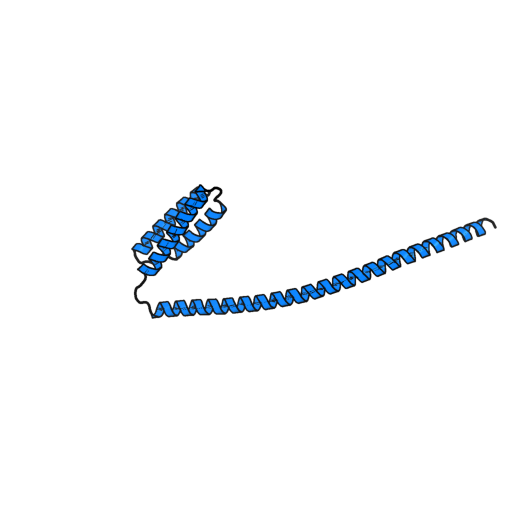ATOM 634 O O . LEU A 1 83 ? 24.040 -2.141 -20.109 1.00 84.12 83 LEU A O 1
ATOM 638 N N . MET A 1 84 ? 25.800 -0.896 -20.705 1.00 86.81 84 MET A N 1
ATOM 639 C CA . MET A 1 84 ? 26.217 -0.639 -19.325 1.00 86.81 84 MET A CA 1
ATOM 640 C C . MET A 1 84 ? 25.217 0.252 -18.585 1.00 86.81 84 MET A C 1
ATOM 642 O O . MET A 1 84 ? 24.855 -0.070 -17.457 1.00 86.81 84 MET A O 1
ATOM 646 N N . SER A 1 85 ? 24.699 1.313 -19.213 1.00 86.94 85 SER A N 1
ATOM 647 C CA . SER A 1 85 ? 23.710 2.180 -18.562 1.00 86.94 85 SER A CA 1
ATOM 648 C C . SER A 1 85 ? 22.370 1.478 -18.324 1.00 86.94 85 SER A C 1
ATOM 650 O O . SER A 1 85 ? 21.767 1.675 -17.270 1.00 86.94 85 SER A O 1
ATOM 652 N N . THR A 1 86 ? 21.922 0.600 -19.228 1.00 88.06 86 THR A N 1
ATOM 653 C CA . THR A 1 86 ? 20.738 -0.241 -18.987 1.00 88.06 86 THR A CA 1
ATOM 654 C C . THR A 1 86 ? 20.980 -1.251 -17.874 1.00 88.06 86 THR A C 1
ATOM 656 O O . THR A 1 86 ? 20.087 -1.480 -17.066 1.00 88.06 86 THR A O 1
ATOM 659 N N . THR A 1 87 ? 22.187 -1.818 -17.789 1.00 91.69 87 THR A N 1
ATOM 660 C CA . THR A 1 87 ? 22.546 -2.761 -16.718 1.00 91.69 87 THR A CA 1
ATOM 661 C C . THR A 1 87 ? 22.571 -2.066 -15.359 1.00 91.69 87 THR A C 1
ATOM 663 O O . THR A 1 87 ? 22.044 -2.607 -14.391 1.00 91.69 87 THR A O 1
ATOM 666 N N . GLU A 1 88 ? 23.119 -0.853 -15.275 1.00 92.81 88 GLU A N 1
ATOM 667 C CA . GLU A 1 88 ? 23.121 -0.104 -14.015 1.00 92.81 88 GLU A CA 1
ATOM 668 C C . GLU A 1 88 ? 21.728 0.381 -13.617 1.00 92.81 88 GLU A C 1
ATOM 670 O O . GLU A 1 88 ? 21.360 0.273 -12.450 1.00 92.81 88 GLU A O 1
ATOM 675 N N . ARG A 1 89 ? 20.890 0.802 -14.574 1.00 93.06 89 ARG A N 1
ATOM 676 C CA . ARG A 1 89 ? 19.470 1.069 -14.293 1.00 93.06 89 ARG A CA 1
ATOM 677 C C . ARG A 1 89 ? 18.743 -0.175 -13.788 1.00 93.06 89 ARG A C 1
ATOM 679 O O . ARG A 1 89 ? 17.945 -0.066 -12.865 1.00 93.06 89 ARG A O 1
ATOM 686 N N . ALA A 1 90 ? 19.025 -1.346 -14.360 1.00 93.06 90 ALA A N 1
ATOM 687 C CA . ALA A 1 90 ? 18.425 -2.601 -13.917 1.00 93.06 90 ALA A CA 1
ATOM 688 C C . ALA A 1 90 ? 18.867 -2.971 -12.493 1.00 93.06 90 ALA A C 1
ATOM 690 O O . ALA A 1 90 ? 18.023 -3.322 -11.675 1.00 93.06 90 ALA A O 1
ATOM 691 N N . LYS A 1 91 ? 20.156 -2.828 -12.160 1.00 95.44 91 LYS A N 1
ATOM 692 C CA . LYS A 1 91 ? 20.664 -3.056 -10.796 1.00 95.44 91 LYS A CA 1
ATOM 693 C C . LYS A 1 91 ? 20.065 -2.085 -9.783 1.00 95.44 91 LYS A C 1
ATOM 695 O O . LYS A 1 91 ? 19.663 -2.503 -8.704 1.00 95.44 91 LYS A O 1
ATOM 700 N N . GLU A 1 92 ? 19.985 -0.805 -10.133 1.00 95.50 92 GLU A N 1
ATOM 701 C CA . GLU A 1 92 ? 19.357 0.217 -9.293 1.00 95.50 92 GLU A CA 1
ATOM 702 C C . GLU A 1 92 ? 17.867 -0.079 -9.079 1.00 95.50 92 GLU A C 1
ATOM 704 O O . GLU A 1 92 ? 17.372 -0.020 -7.956 1.00 95.50 92 GLU A O 1
ATOM 709 N N . SER A 1 93 ? 17.155 -0.479 -10.135 1.00 94.50 93 SER A N 1
ATOM 710 C CA . SER A 1 93 ? 15.766 -0.924 -10.026 1.00 94.50 93 SER A CA 1
ATOM 711 C C . SER A 1 93 ? 15.636 -2.154 -9.128 1.00 94.50 93 SER A C 1
ATOM 713 O O . SER A 1 93 ? 14.710 -2.207 -8.325 1.00 94.50 93 SER A O 1
ATOM 715 N N . ASN A 1 94 ? 16.555 -3.119 -9.225 1.00 95.94 94 ASN A N 1
ATOM 716 C CA . ASN A 1 94 ? 16.516 -4.322 -8.396 1.00 95.94 94 ASN A CA 1
ATOM 717 C C . ASN A 1 94 ? 16.695 -3.982 -6.915 1.00 95.94 94 ASN A C 1
ATOM 719 O O . ASN A 1 94 ? 15.900 -4.418 -6.093 1.00 95.94 94 ASN A O 1
ATOM 723 N N . ARG A 1 95 ? 17.653 -3.106 -6.586 1.00 96.38 95 ARG A N 1
ATOM 724 C CA . ARG A 1 95 ? 17.846 -2.607 -5.214 1.00 96.38 95 ARG A CA 1
ATOM 725 C C . ARG A 1 95 ? 16.610 -1.895 -4.675 1.00 96.38 95 ARG A C 1
ATOM 727 O O . ARG A 1 95 ? 16.257 -2.062 -3.515 1.00 96.38 95 ARG A O 1
ATOM 734 N N . ARG A 1 96 ? 15.929 -1.100 -5.505 1.00 96.31 96 ARG A N 1
ATOM 735 C CA . ARG A 1 96 ? 14.676 -0.439 -5.104 1.00 96.31 96 ARG A CA 1
ATOM 736 C C . ARG A 1 96 ? 13.567 -1.443 -4.828 1.00 96.31 96 ARG A C 1
ATOM 738 O O . ARG A 1 96 ? 12.814 -1.240 -3.882 1.00 96.31 96 ARG A O 1
ATOM 745 N N . ILE A 1 97 ? 13.471 -2.504 -5.626 1.00 96.06 97 ILE A N 1
ATOM 746 C CA . ILE A 1 97 ? 12.499 -3.579 -5.407 1.00 96.06 97 ILE A CA 1
ATOM 747 C C . ILE A 1 97 ? 12.825 -4.322 -4.111 1.00 96.06 97 ILE A C 1
ATOM 749 O O . ILE A 1 97 ? 11.932 -4.473 -3.289 1.00 96.06 97 ILE A O 1
ATOM 753 N N . GLU A 1 98 ? 14.084 -4.698 -3.887 1.00 97.12 98 GLU A N 1
ATOM 754 C CA . GLU A 1 98 ? 14.541 -5.353 -2.651 1.00 97.12 98 GLU A CA 1
ATOM 755 C C . GLU A 1 98 ? 14.238 -4.495 -1.412 1.00 97.12 98 GLU A C 1
ATOM 757 O O . GLU A 1 98 ? 13.657 -4.978 -0.443 1.00 97.12 98 GLU A O 1
ATOM 762 N N . ASN A 1 99 ? 14.532 -3.192 -1.467 1.00 96.69 99 ASN A N 1
ATOM 763 C CA . ASN A 1 99 ? 14.197 -2.264 -0.385 1.00 96.69 99 ASN A CA 1
ATOM 764 C C . ASN A 1 99 ? 12.681 -2.151 -0.175 1.00 96.69 99 ASN A C 1
ATOM 766 O O . ASN A 1 99 ? 12.216 -2.074 0.956 1.00 96.69 99 ASN A O 1
ATOM 770 N N . THR A 1 100 ? 11.902 -2.134 -1.260 1.00 95.69 100 THR A N 1
ATOM 771 C CA . THR A 1 100 ? 10.436 -2.065 -1.179 1.00 95.69 100 THR A CA 1
ATOM 772 C C . THR A 1 100 ? 9.863 -3.339 -0.566 1.00 95.69 100 THR A C 1
ATOM 774 O O . THR A 1 100 ? 8.952 -3.252 0.244 1.00 95.69 100 THR A O 1
ATOM 777 N N . GLN A 1 101 ? 10.409 -4.506 -0.911 1.00 96.88 101 GLN A N 1
ATOM 778 C CA . GLN A 1 101 ? 10.025 -5.785 -0.312 1.00 96.88 101 GLN A CA 1
ATOM 779 C C . GLN A 1 101 ? 10.308 -5.790 1.189 1.00 96.88 101 GLN A C 1
ATOM 781 O O . GLN A 1 101 ? 9.400 -6.053 1.963 1.00 96.88 101 GLN A O 1
ATOM 786 N N . SER A 1 102 ? 11.507 -5.370 1.601 1.00 97.56 102 SER A N 1
ATOM 787 C CA . SER A 1 102 ? 11.844 -5.261 3.025 1.00 97.56 102 SER A CA 1
ATOM 788 C C . SER A 1 102 ? 10.905 -4.321 3.790 1.00 97.56 102 SER A C 1
ATOM 790 O O . SER A 1 102 ? 10.571 -4.602 4.936 1.00 97.56 102 SER A O 1
ATOM 792 N N . LEU A 1 103 ? 10.482 -3.210 3.177 1.00 97.50 103 LEU A N 1
ATOM 793 C CA . LEU A 1 103 ? 9.514 -2.293 3.786 1.00 97.50 103 LEU A CA 1
ATOM 794 C C . LEU A 1 103 ? 8.111 -2.901 3.869 1.00 97.50 103 LEU A C 1
ATOM 796 O O . LEU A 1 103 ? 7.393 -2.641 4.829 1.00 97.50 103 LEU A O 1
ATOM 800 N N . VAL A 1 104 ? 7.700 -3.682 2.868 1.00 97.12 104 VAL A N 1
ATOM 801 C CA . VAL A 1 104 ? 6.412 -4.388 2.894 1.00 97.12 104 VAL A CA 1
ATOM 802 C C . VAL A 1 104 ? 6.398 -5.419 4.017 1.00 97.12 104 VAL A C 1
ATOM 804 O O . VAL A 1 104 ? 5.439 -5.428 4.780 1.00 97.12 104 VAL A O 1
ATOM 807 N N . ASP A 1 105 ? 7.469 -6.195 4.176 1.00 97.75 105 ASP A N 1
ATOM 808 C CA . ASP A 1 105 ? 7.589 -7.178 5.258 1.00 97.75 105 ASP A CA 1
ATOM 809 C C . ASP A 1 105 ? 7.489 -6.500 6.642 1.00 97.75 105 ASP A C 1
ATOM 811 O O . ASP A 1 105 ? 6.735 -6.942 7.506 1.00 97.75 105 ASP A O 1
ATOM 815 N N . GLU A 1 106 ? 8.154 -5.353 6.835 1.00 97.25 106 GLU A N 1
ATOM 816 C CA . GLU A 1 106 ? 8.069 -4.573 8.083 1.00 97.25 106 GLU A CA 1
ATOM 817 C C . GLU A 1 106 ? 6.648 -4.034 8.350 1.00 97.25 106 GLU A C 1
ATOM 819 O O . GLU A 1 106 ? 6.174 -4.002 9.493 1.00 97.25 106 GLU A O 1
ATOM 824 N N . ILE A 1 107 ? 5.938 -3.621 7.295 1.00 97.25 107 ILE A N 1
ATOM 825 C CA . ILE A 1 107 ? 4.541 -3.179 7.386 1.00 97.25 107 ILE A CA 1
ATOM 826 C C . ILE A 1 107 ? 3.621 -4.353 7.733 1.00 97.25 107 ILE A C 1
ATOM 828 O O . ILE A 1 107 ? 2.688 -4.172 8.519 1.00 97.25 107 ILE A O 1
ATOM 832 N N . GLU A 1 108 ? 3.857 -5.535 7.165 1.00 97.19 108 GLU A N 1
ATOM 833 C CA . GLU A 1 108 ? 3.091 -6.743 7.478 1.00 97.19 108 GLU A CA 1
ATOM 834 C C . GLU A 1 108 ? 3.274 -7.152 8.941 1.00 97.19 108 GLU A C 1
ATOM 836 O O . GLU A 1 108 ? 2.280 -7.389 9.633 1.00 97.19 108 GLU A O 1
ATOM 841 N N . ASP A 1 109 ? 4.509 -7.141 9.443 1.00 97.81 109 ASP A N 1
ATOM 842 C CA . ASP A 1 109 ? 4.812 -7.421 10.849 1.00 97.81 109 ASP A CA 1
ATOM 843 C C . ASP A 1 109 ? 4.126 -6.411 11.780 1.00 97.81 109 ASP A C 1
ATOM 845 O O . ASP A 1 109 ? 3.388 -6.795 12.692 1.00 97.81 109 ASP A O 1
ATOM 849 N N . THR A 1 110 ? 4.256 -5.114 11.484 1.00 97.88 110 THR A N 1
ATOM 850 C CA . THR A 1 110 ? 3.576 -4.053 12.245 1.00 97.88 110 THR A CA 1
ATOM 851 C C . THR A 1 110 ? 2.051 -4.214 12.201 1.00 97.88 110 THR A C 1
ATOM 853 O O . THR A 1 110 ? 1.355 -4.020 13.200 1.00 97.88 110 THR A O 1
ATOM 856 N N . GLY A 1 111 ? 1.501 -4.585 11.042 1.00 98.00 111 GLY A N 1
ATOM 857 C CA . GLY A 1 111 ? 0.076 -4.845 10.866 1.00 98.00 111 GLY A CA 1
ATOM 858 C C . GLY A 1 111 ? -0.409 -6.030 11.703 1.00 98.00 111 GLY A C 1
ATOM 859 O O . GLY A 1 111 ? -1.464 -5.941 12.340 1.00 98.00 111 GLY A O 1
ATOM 860 N N . ASN A 1 112 ? 0.369 -7.112 11.751 1.00 97.94 112 ASN A N 1
ATOM 861 C CA . ASN A 1 112 ? 0.080 -8.287 12.570 1.00 97.94 112 ASN A CA 1
ATOM 862 C C . ASN A 1 112 ? 0.076 -7.950 14.067 1.00 97.94 112 ASN A C 1
ATOM 864 O O . ASN A 1 112 ? -0.843 -8.366 14.782 1.00 97.94 112 ASN A O 1
ATOM 868 N N . ASP A 1 113 ? 1.029 -7.138 14.526 1.00 97.94 113 ASP A N 1
ATOM 869 C CA . ASP A 1 113 ? 1.081 -6.663 15.910 1.00 97.94 113 ASP A CA 1
ATOM 870 C C . ASP A 1 113 ? -0.155 -5.831 16.273 1.00 97.94 113 ASP A C 1
ATOM 872 O O . ASP A 1 113 ? -0.823 -6.113 17.275 1.00 97.94 113 ASP A O 1
ATOM 876 N N . ILE A 1 114 ? -0.538 -4.876 15.417 1.00 97.69 114 ILE A N 1
ATOM 877 C CA . ILE A 1 114 ? -1.744 -4.054 15.610 1.00 97.69 114 ILE A CA 1
ATOM 878 C C . ILE A 1 114 ? -2.999 -4.932 15.680 1.00 97.69 114 ILE A C 1
ATOM 880 O O . ILE A 1 114 ? -3.855 -4.731 16.546 1.00 97.69 114 ILE A O 1
ATOM 884 N N . ILE A 1 115 ? -3.135 -5.925 14.795 1.00 98.00 115 ILE A N 1
ATOM 885 C CA . ILE A 1 115 ? -4.271 -6.859 14.825 1.00 98.00 115 ILE A CA 1
ATOM 886 C C . ILE A 1 115 ? -4.286 -7.638 16.146 1.00 98.00 115 ILE A C 1
ATOM 888 O O . ILE A 1 115 ? -5.351 -7.785 16.759 1.00 98.00 115 ILE A O 1
ATOM 892 N N . GLY A 1 116 ? -3.124 -8.096 16.613 1.00 98.00 116 GLY A N 1
ATOM 893 C CA . GLY A 1 116 ? -2.978 -8.767 17.902 1.00 98.00 116 GLY A CA 1
ATOM 894 C C . GLY A 1 116 ? -3.417 -7.886 19.076 1.00 98.00 116 GLY A C 1
ATOM 895 O O . GLY A 1 116 ? -4.164 -8.337 19.949 1.00 98.00 116 GLY A O 1
ATOM 896 N N . GLU A 1 117 ? -3.020 -6.615 19.092 1.00 97.94 117 GLU A N 1
ATOM 897 C CA . GLU A 1 117 ? -3.447 -5.652 20.112 1.00 97.94 117 GLU A CA 1
ATOM 898 C C . GLU A 1 117 ? -4.952 -5.370 20.058 1.00 97.94 117 GLU A C 1
ATOM 900 O O . GLU A 1 117 ? -5.627 -5.389 21.092 1.00 97.94 117 GLU A O 1
ATOM 905 N N . LEU A 1 118 ? -5.517 -5.177 18.864 1.00 98.00 118 LEU A N 1
ATOM 906 C CA . LEU A 1 118 ? -6.954 -4.961 18.684 1.00 98.00 118 LEU A CA 1
ATOM 907 C C . LEU A 1 118 ? -7.781 -6.144 19.200 1.00 98.00 118 LEU A C 1
ATOM 909 O O . LEU A 1 118 ? -8.835 -5.942 19.811 1.00 98.00 118 LEU A O 1
ATOM 913 N N . GLN A 1 119 ? -7.305 -7.377 19.009 1.00 98.12 119 GLN A N 1
ATOM 914 C CA . GLN A 1 119 ? -7.949 -8.567 19.567 1.00 98.12 119 GLN A CA 1
ATOM 915 C C . GLN A 1 119 ? -7.928 -8.558 21.101 1.00 98.12 119 GLN A C 1
ATOM 917 O O . GLN A 1 119 ? -8.985 -8.716 21.721 1.00 98.12 119 GLN A O 1
ATOM 922 N N . ARG A 1 120 ? -6.774 -8.282 21.724 1.00 98.06 120 ARG A N 1
ATOM 923 C CA . ARG A 1 120 ? -6.661 -8.166 23.193 1.00 98.06 120 ARG A CA 1
ATOM 924 C C . ARG A 1 120 ? -7.551 -7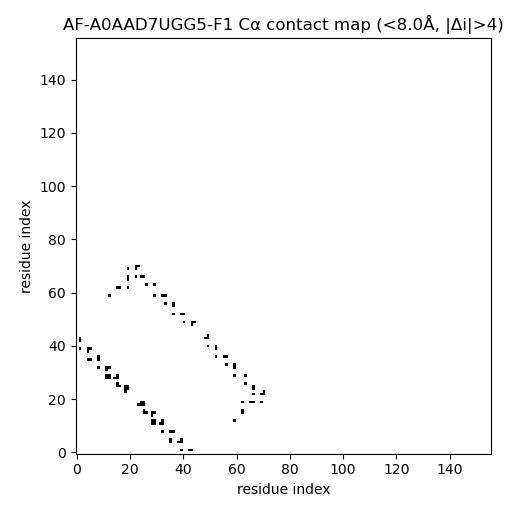.051 23.750 1.00 98.06 120 ARG A C 1
ATOM 926 O O . ARG A 1 120 ? -8.221 -7.234 24.771 1.00 98.06 120 ARG A O 1
ATOM 933 N N . ASN A 1 121 ? -7.616 -5.914 23.061 1.00 97.88 121 ASN A N 1
ATOM 934 C CA . ASN A 1 121 ? -8.479 -4.792 23.429 1.00 97.88 121 ASN A CA 1
ATOM 935 C C . ASN A 1 121 ? -9.959 -5.179 23.345 1.00 97.88 121 ASN A C 1
ATOM 937 O O . ASN A 1 121 ? -10.730 -4.894 24.262 1.00 97.88 121 ASN A O 1
ATOM 941 N N . ARG A 1 122 ? -10.357 -5.907 22.296 1.00 98.00 122 ARG A N 1
ATOM 942 C CA . ARG A 1 122 ? -11.723 -6.421 22.148 1.00 98.00 122 ARG A CA 1
ATOM 943 C C . ARG A 1 122 ? -12.102 -7.383 23.272 1.00 98.00 122 ARG A C 1
ATOM 945 O O . ARG A 1 122 ? -13.218 -7.310 23.785 1.00 98.00 122 ARG A O 1
ATOM 952 N N . GLU A 1 123 ? -11.208 -8.283 23.666 1.00 97.88 123 GLU A N 1
ATOM 953 C CA . GLU A 1 123 ? -11.438 -9.179 24.806 1.00 97.88 123 GLU A CA 1
ATOM 954 C C . GLU A 1 123 ? -11.563 -8.418 26.123 1.00 97.88 123 GLU A C 1
ATOM 956 O O . GLU A 1 123 ? -12.439 -8.720 26.935 1.00 97.88 123 GLU A O 1
ATOM 961 N N . THR A 1 124 ? -10.723 -7.404 26.316 1.00 98.19 124 THR A N 1
ATOM 962 C CA . THR A 1 124 ? -10.766 -6.535 27.495 1.00 98.19 124 THR A CA 1
ATOM 963 C C . THR A 1 124 ? -12.094 -5.786 27.566 1.00 98.19 124 THR A C 1
ATOM 965 O O . THR A 1 124 ? -12.753 -5.814 28.602 1.00 98.19 124 THR A O 1
ATOM 968 N N . MET A 1 125 ? -12.563 -5.216 26.452 1.00 97.00 125 MET A N 1
ATOM 969 C CA . MET A 1 125 ? -13.882 -4.580 26.374 1.00 97.00 125 MET A CA 1
ATOM 970 C C . MET A 1 125 ? -15.022 -5.555 26.683 1.00 97.00 125 MET A C 1
ATOM 972 O O . MET A 1 125 ? -15.941 -5.194 27.412 1.00 97.00 125 MET A O 1
ATOM 976 N N . LYS A 1 126 ? -14.962 -6.800 26.190 1.00 98.00 126 LYS A N 1
ATOM 977 C CA . LYS A 1 126 ? -15.966 -7.825 26.527 1.00 98.00 126 LYS A CA 1
ATOM 978 C C . LYS A 1 126 ? -15.988 -8.144 28.023 1.00 98.00 126 LYS A C 1
ATOM 980 O O . LYS A 1 126 ? -17.067 -8.298 28.588 1.00 98.00 126 LYS A O 1
ATOM 985 N N . ARG A 1 127 ? -14.819 -8.237 28.668 1.00 97.88 127 ARG A N 1
ATOM 986 C CA . ARG A 1 127 ? -14.724 -8.448 30.123 1.00 97.88 127 ARG A CA 1
ATOM 987 C C . ARG A 1 127 ? -15.308 -7.266 30.894 1.00 97.88 127 ARG A C 1
ATOM 989 O O . ARG A 1 127 ? -16.107 -7.473 31.800 1.00 97.88 127 ARG A O 1
ATOM 996 N N . ILE A 1 128 ? -14.970 -6.041 30.489 1.00 97.69 128 ILE A N 1
ATOM 997 C CA . ILE A 1 128 ? -15.512 -4.816 31.090 1.00 97.69 128 ILE A CA 1
ATOM 998 C C . ILE A 1 128 ? -17.038 -4.765 30.944 1.00 97.69 128 ILE A C 1
ATOM 1000 O O . ILE A 1 128 ? -17.721 -4.522 31.931 1.00 97.69 128 ILE A O 1
ATOM 1004 N N . ASP A 1 129 ? -17.589 -5.046 29.759 1.00 97.88 129 ASP A N 1
ATOM 1005 C CA . ASP A 1 129 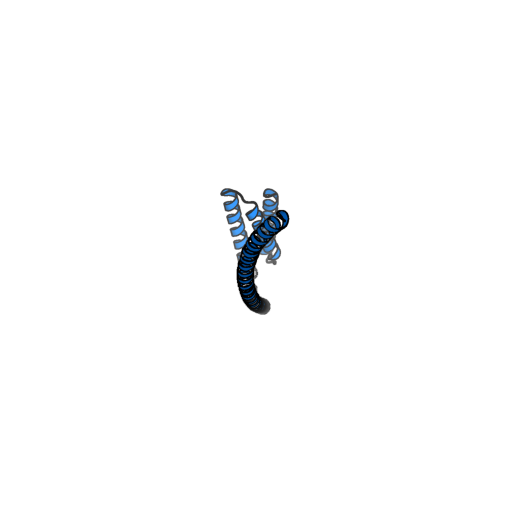? -19.044 -5.103 29.542 1.00 97.88 129 ASP A CA 1
ATOM 1006 C C . ASP A 1 129 ? -19.724 -6.144 30.451 1.00 97.88 129 ASP A C 1
ATOM 1008 O O . ASP A 1 129 ? -20.786 -5.883 31.019 1.00 97.88 129 ASP A O 1
ATOM 1012 N N . GLY A 1 130 ? -19.082 -7.301 30.651 1.00 97.88 130 GLY A N 1
ATOM 1013 C CA . GLY A 1 130 ? -19.517 -8.307 31.621 1.00 97.88 130 GLY A CA 1
ATOM 1014 C C . GLY A 1 130 ? -19.594 -7.755 33.048 1.00 97.88 130 GLY A C 1
ATOM 1015 O O . GLY A 1 130 ? -20.645 -7.852 33.682 1.00 97.88 130 GLY A O 1
ATOM 1016 N N . HIS A 1 131 ? -18.525 -7.110 33.523 1.00 97.19 131 HIS A N 1
ATOM 1017 C CA . HIS A 1 131 ? -18.492 -6.495 34.854 1.00 97.19 131 HIS A CA 1
ATOM 1018 C C . HIS A 1 131 ? -19.519 -5.370 35.009 1.00 97.19 131 HIS A C 1
ATOM 1020 O O . HIS A 1 131 ? -20.202 -5.303 36.024 1.00 97.19 131 HIS A O 1
ATOM 1026 N N . VAL A 1 132 ? -19.706 -4.525 33.991 1.00 97.75 132 VAL A N 1
ATOM 1027 C CA . VAL A 1 132 ? -20.722 -3.459 34.015 1.00 97.75 132 VAL A CA 1
ATOM 1028 C C . VAL A 1 132 ? -22.127 -4.043 34.186 1.00 97.75 132 VAL A C 1
ATOM 1030 O O . VAL A 1 132 ? -22.925 -3.521 34.968 1.00 97.75 132 VAL A O 1
ATOM 1033 N N . LYS A 1 133 ? -22.441 -5.143 33.490 1.00 97.81 133 LYS A N 1
ATOM 1034 C CA . LYS A 1 133 ? -23.728 -5.841 33.635 1.00 97.81 133 LYS A CA 1
ATOM 1035 C C . LYS A 1 133 ? -23.903 -6.447 35.026 1.00 97.81 133 LYS A C 1
ATOM 1037 O O . LYS A 1 133 ? -24.991 -6.343 35.591 1.00 97.81 133 LYS A O 1
ATOM 1042 N N . GLU A 1 134 ? -22.852 -7.046 35.577 1.00 97.56 134 GLU A N 1
ATOM 1043 C CA . GLU A 1 134 ? -22.854 -7.607 36.929 1.00 97.56 134 GLU A CA 1
ATOM 1044 C C . GLU A 1 134 ? -23.088 -6.521 37.987 1.00 97.56 134 GLU A C 1
ATOM 1046 O O . GLU A 1 134 ? -24.059 -6.606 38.741 1.00 97.56 134 GLU A O 1
ATOM 1051 N N . THR A 1 135 ? -22.296 -5.444 37.967 1.00 97.81 135 THR A N 1
ATOM 1052 C CA . THR A 1 135 ? -22.447 -4.302 38.881 1.00 97.81 135 THR A CA 1
ATOM 1053 C C . THR A 1 135 ? -23.829 -3.665 38.766 1.00 97.81 135 THR A C 1
ATOM 1055 O O . THR A 1 135 ? -24.439 -3.324 39.778 1.00 97.81 135 THR A O 1
ATOM 1058 N N . LYS A 1 136 ? -24.385 -3.543 37.553 1.00 97.50 136 LYS A N 1
ATOM 1059 C CA . LYS A 1 136 ? -25.765 -3.070 37.374 1.00 97.50 136 LYS A CA 1
ATOM 1060 C C . LYS A 1 136 ? -26.773 -3.987 38.075 1.00 97.50 136 LYS A C 1
ATOM 1062 O O . LYS A 1 136 ? -27.663 -3.497 38.767 1.00 97.50 136 LYS A O 1
ATOM 1067 N N . GLY A 1 137 ? -26.621 -5.304 37.939 1.00 97.62 137 GLY A N 1
ATOM 1068 C CA . GLY A 1 137 ? -27.466 -6.274 38.635 1.00 97.62 137 GLY A CA 1
ATOM 1069 C C . GLY A 1 137 ? -27.343 -6.196 40.162 1.00 97.62 137 GLY A C 1
ATOM 1070 O O . GLY A 1 137 ? -28.334 -6.374 40.871 1.00 97.62 137 GLY A O 1
ATOM 1071 N N . GLU A 1 138 ? -26.153 -5.907 40.687 1.00 97.25 138 GLU A N 1
ATOM 1072 C CA . GLU A 1 138 ? -25.937 -5.674 42.120 1.00 97.25 138 GLU A CA 1
ATOM 1073 C C . GLU A 1 138 ? -26.576 -4.372 42.607 1.00 97.25 138 GLU A C 1
ATOM 1075 O O . GLU A 1 138 ? -27.246 -4.379 43.641 1.00 97.25 138 GLU A O 1
ATOM 1080 N N . LEU A 1 139 ? -26.458 -3.283 41.843 1.00 97.56 139 LEU A N 1
ATOM 1081 C CA . LEU A 1 139 ? -27.111 -2.008 42.147 1.00 97.56 139 LEU A CA 1
ATOM 1082 C C . LEU A 1 139 ? -28.636 -2.150 42.192 1.00 97.56 139 LEU A C 1
ATOM 1084 O O . LEU A 1 139 ? -29.264 -1.658 43.123 1.00 97.56 139 LEU A O 1
ATOM 1088 N N . GLU A 1 140 ? -29.239 -2.888 41.257 1.00 97.56 140 GLU A N 1
ATOM 1089 C CA . GLU A 1 140 ? -30.682 -3.170 41.280 1.00 97.56 140 GLU A CA 1
ATOM 1090 C C . GLU A 1 140 ? -31.105 -3.983 42.518 1.00 97.56 140 GLU A C 1
ATOM 1092 O O . GLU A 1 140 ? -32.205 -3.803 43.051 1.00 97.56 140 GLU A O 1
ATOM 1097 N N . LYS A 1 141 ? -30.253 -4.899 43.000 1.00 97.25 141 LYS A N 1
ATOM 1098 C CA . LYS A 1 141 ? -30.505 -5.630 44.254 1.00 97.25 141 LYS A CA 1
ATOM 1099 C C . LYS A 1 141 ? -30.388 -4.700 45.461 1.00 97.25 141 LYS A C 1
ATOM 1101 O O . LYS A 1 141 ? -31.256 -4.752 46.333 1.00 97.25 141 LYS A O 1
ATOM 1106 N N . ALA A 1 142 ? -29.355 -3.860 45.502 1.00 97.00 142 ALA A N 1
ATOM 1107 C CA . ALA A 1 142 ? -29.149 -2.878 46.561 1.00 97.00 142 ALA A CA 1
ATOM 1108 C C . ALA A 1 142 ? -30.323 -1.888 46.637 1.00 97.00 142 ALA A C 1
ATOM 1110 O O . ALA A 1 142 ? -30.885 -1.690 47.712 1.00 97.00 142 ALA A O 1
ATOM 1111 N N . ASP A 1 143 ? -30.779 -1.368 45.497 1.00 97.62 143 ASP A N 1
ATOM 1112 C CA . ASP A 1 143 ? -31.933 -0.467 45.399 1.00 97.62 143 ASP A CA 1
ATOM 1113 C C . ASP A 1 143 ? -33.226 -1.110 45.937 1.00 97.62 143 ASP A C 1
ATOM 1115 O O . ASP A 1 143 ? -33.959 -0.513 46.732 1.00 97.62 143 ASP A O 1
ATOM 1119 N N . LYS A 1 144 ? -33.470 -2.390 45.619 1.00 97.00 144 LYS A N 1
ATOM 1120 C CA . LYS A 1 144 ? -34.599 -3.155 46.184 1.00 97.00 144 LYS A CA 1
ATOM 1121 C C . LYS A 1 144 ? -34.515 -3.303 47.705 1.00 97.00 144 LYS A C 1
ATOM 1123 O O . LYS A 1 144 ? -35.560 -3.322 48.362 1.00 97.00 144 LYS A O 1
ATOM 1128 N N . ILE A 1 145 ? -33.316 -3.460 48.266 1.00 96.69 145 ILE A N 1
ATOM 1129 C CA . ILE A 1 145 ? -33.105 -3.550 49.719 1.00 96.69 145 ILE A CA 1
ATOM 1130 C C . ILE A 1 145 ? -33.374 -2.190 50.365 1.00 96.69 145 ILE A C 1
ATOM 1132 O O . ILE A 1 145 ? -34.185 -2.118 51.289 1.00 96.69 145 ILE A O 1
ATOM 1136 N N . VAL A 1 146 ? -32.779 -1.117 49.836 1.00 96.56 146 VAL A N 1
ATOM 1137 C CA . VAL A 1 146 ? -32.984 0.258 50.317 1.00 96.56 146 VAL A CA 1
ATOM 1138 C C . VAL A 1 146 ? -34.462 0.636 50.262 1.00 96.56 146 VAL A C 1
ATOM 1140 O O . VAL A 1 146 ? -35.010 1.120 51.248 1.00 96.56 146 VAL A O 1
ATOM 1143 N N . THR A 1 147 ? -35.156 0.314 49.170 1.00 96.69 147 THR A N 1
ATOM 1144 C CA . THR A 1 147 ? -36.600 0.551 49.035 1.00 96.69 147 THR A CA 1
ATOM 1145 C C . THR A 1 147 ? -37.415 -0.198 50.096 1.00 96.69 147 THR A C 1
ATOM 1147 O O . THR A 1 147 ? -38.374 0.349 50.646 1.00 96.69 147 THR A O 1
ATOM 1150 N N . ARG A 1 148 ? -37.062 -1.451 50.422 1.00 95.44 148 ARG A N 1
ATOM 1151 C CA . ARG A 1 148 ? -37.725 -2.196 51.511 1.00 95.44 148 ARG A CA 1
ATOM 1152 C C . ARG A 1 148 ? -37.444 -1.580 52.879 1.00 95.44 148 ARG A C 1
ATOM 1154 O O . ARG A 1 148 ? -38.373 -1.473 53.675 1.00 95.44 148 ARG A O 1
ATOM 1161 N N . MET A 1 149 ? -36.204 -1.171 53.141 1.00 94.56 149 MET A N 1
ATOM 1162 C CA . MET A 1 149 ? -35.832 -0.498 54.388 1.00 94.56 149 MET A CA 1
ATOM 1163 C C . MET A 1 149 ? -36.563 0.838 54.540 1.00 94.56 149 MET A C 1
ATOM 1165 O O . MET A 1 149 ? -37.135 1.091 55.593 1.00 94.56 149 MET A O 1
ATOM 1169 N N . GLY A 1 150 ? -36.647 1.638 53.474 1.00 96.00 150 GLY A N 1
ATOM 1170 C CA . GLY A 1 150 ? -37.396 2.894 53.462 1.00 96.00 150 GLY A CA 1
ATOM 1171 C C . GLY A 1 150 ? -38.879 2.698 53.787 1.00 96.00 150 GLY A C 1
ATOM 1172 O O . GLY A 1 150 ? -39.424 3.426 54.609 1.00 96.00 150 GLY A O 1
ATOM 1173 N N . LYS A 1 151 ? -39.516 1.654 53.232 1.00 94.44 151 LYS A N 1
ATOM 1174 C CA . LYS A 1 151 ? -40.899 1.273 53.585 1.00 94.44 151 LYS A CA 1
ATOM 1175 C C . LYS A 1 151 ? -41.051 0.807 55.034 1.00 94.44 151 LYS A C 1
ATOM 1177 O O . LYS A 1 151 ? -42.122 0.966 55.613 1.00 94.44 151 LYS A O 1
ATOM 1182 N N . TRP A 1 152 ? -40.026 0.165 55.596 1.00 93.44 152 TRP A N 1
ATOM 1183 C CA . TRP A 1 152 ? -40.034 -0.256 56.997 1.00 93.44 152 TRP A CA 1
ATOM 1184 C C . TRP A 1 152 ? -39.925 0.954 57.932 1.00 93.44 152 TRP A C 1
ATOM 1186 O O . TRP A 1 152 ? -40.681 1.038 58.895 1.00 93.44 152 TRP A O 1
ATOM 1196 N N . TRP A 1 153 ? -39.056 1.916 57.606 1.00 92.44 153 TRP A N 1
ATOM 1197 C CA . TRP A 1 153 ? -38.870 3.149 58.379 1.00 92.44 153 TRP A CA 1
ATOM 1198 C C . TRP A 1 153 ? -40.058 4.100 58.287 1.00 92.44 153 TRP A C 1
ATOM 1200 O O . TRP A 1 153 ? -40.427 4.672 59.296 1.00 92.44 153 TRP A O 1
ATOM 1210 N N . SER A 1 154 ? -40.717 4.224 57.132 1.00 92.88 154 SER A N 1
ATOM 1211 C CA . SER A 1 154 ? -41.894 5.097 56.978 1.00 92.88 154 SER A CA 1
ATOM 1212 C C . SER A 1 154 ? -43.137 4.625 57.744 1.00 92.88 154 SER A C 1
ATOM 1214 O O . SER A 1 154 ? -44.190 5.251 57.660 1.00 92.88 154 SER A O 1
ATOM 1216 N N . ARG A 1 155 ? -43.067 3.446 58.368 1.00 84.75 155 ARG A N 1
ATOM 1217 C CA . ARG A 1 155 ? -44.173 2.804 59.083 1.00 84.75 155 ARG A CA 1
ATOM 1218 C C . ARG A 1 155 ? -44.066 2.978 60.604 1.00 84.75 155 ARG A C 1
ATOM 1220 O O . ARG A 1 155 ? -44.989 2.577 61.310 1.00 84.75 155 ARG A O 1
ATOM 1227 N N . TRP A 1 156 ? -42.950 3.535 61.064 1.00 72.06 156 TRP A N 1
ATOM 1228 C CA . TRP A 1 156 ? -42.697 4.000 62.423 1.00 72.06 156 TRP A CA 1
ATOM 1229 C C . TRP A 1 156 ? -42.771 5.525 62.452 1.00 72.06 156 TRP A C 1
ATOM 1231 O O . TRP A 1 156 ? -43.215 6.048 63.495 1.00 72.06 156 TRP A O 1
#

pLDDT: mean 86.63, std 11.41, range [51.34, 98.19]

Sequence (156 aa):
MASFHAEELEEVLKSASAKIEAGEDASTQLDEADELVAQLRIDARGKEAKQQLREREARIRELRSKSLFSGAKPASSSAKGRLMSTTERAKESNRRIENTQSLVDEIEDTGNDIIGELQRNRETMKRIDGHVKETKGELEKADKIVTRMGKWWSRW

Secondary structure (DSSP, 8-state):
-HHHHHHHHHHHHHHHHHHHHTT---HHHHHHHHHHHHHHHHH--SHHHHHHHHHHHHHHHHHHHHHHHHT-S--HHHHHHHHHHHHHHHHHHHHHHHHHHHHHHHHHHHHHHHHHHHHHHHHHHHHHHHHHHHHHHHHHHHHHHHHHHHHHHTT-

Foldseek 3Di:
DLVVLVVVLVVLLVVLQVCLVVLHDSPVSLVVSVVSLVVLVVVDDDPVSVVVSVVSVVSSVVSVVSNVVSNPDPPVPVVVVVVVVVVVVVVVVVVVVVVVVVVVVVVVVVVVVVVVVVVVVVVVVVVVVVVVVVVVVVVVVVVVVVVVVVVVVVVD

InterPro domains:
  IPR000727 Target SNARE coiled-coil homology domain [PS50192] (87-149)
  IPR000727 Target SNARE coiled-coil homology domain [SM00397] (82-149)

Organism: NCBI:txid2483200